Protein AF-A0A0Q7ML35-F1 (afdb_monomer_lite)

Structure (mmCIF, N/CA/C/O backbone):
data_AF-A0A0Q7ML35-F1
#
_entry.id   AF-A0A0Q7ML35-F1
#
loop_
_atom_site.group_PDB
_atom_site.id
_atom_site.type_symbol
_atom_site.label_atom_id
_atom_site.label_alt_id
_atom_site.label_comp_id
_atom_site.label_asym_id
_atom_site.label_entity_id
_atom_site.label_seq_id
_atom_site.pdbx_PDB_ins_code
_atom_site.Cartn_x
_atom_site.Cartn_y
_atom_site.Cartn_z
_atom_site.occupancy
_atom_site.B_iso_or_equiv
_atom_site.auth_seq_id
_atom_site.auth_comp_id
_atom_site.auth_asym_id
_atom_site.auth_atom_id
_atom_site.pdbx_PDB_model_num
ATOM 1 N N . MET A 1 1 ? -6.132 2.570 0.198 1.00 74.06 1 MET A N 1
ATOM 2 C CA . MET A 1 1 ? -6.888 2.449 1.468 1.00 74.06 1 MET A CA 1
ATOM 3 C C . MET A 1 1 ? -6.362 1.334 2.377 1.00 74.06 1 MET A C 1
ATOM 5 O O . MET A 1 1 ? -6.245 1.577 3.566 1.00 74.06 1 MET A O 1
ATOM 9 N N . VAL A 1 2 ? -5.940 0.174 1.850 1.00 81.69 2 VAL A N 1
ATOM 10 C CA . VAL A 1 2 ? -5.314 -0.918 2.637 1.00 81.69 2 VAL A CA 1
ATOM 11 C C . VAL A 1 2 ? -4.157 -0.446 3.533 1.00 81.69 2 VAL A C 1
ATOM 13 O O . VAL A 1 2 ? -4.170 -0.685 4.733 1.00 81.69 2 VAL A O 1
ATOM 16 N N . ALA A 1 3 ? -3.189 0.295 2.982 1.00 85.00 3 ALA A N 1
ATOM 17 C CA . ALA A 1 3 ? -2.059 0.815 3.761 1.00 85.00 3 ALA A CA 1
ATOM 18 C C . ALA A 1 3 ? -2.487 1.745 4.914 1.00 85.00 3 ALA A C 1
ATOM 20 O O . ALA A 1 3 ? -1.827 1.789 5.948 1.00 85.00 3 ALA A O 1
ATOM 21 N N . ALA A 1 4 ? -3.599 2.472 4.750 1.00 88.62 4 ALA A N 1
ATOM 22 C CA . ALA A 1 4 ? -4.115 3.379 5.773 1.00 88.62 4 ALA A CA 1
ATOM 23 C C . ALA A 1 4 ? -4.662 2.617 6.985 1.00 88.62 4 ALA A C 1
ATOM 25 O O . ALA A 1 4 ? -4.484 3.085 8.104 1.00 88.62 4 ALA A O 1
ATOM 26 N N . PHE A 1 5 ? -5.249 1.432 6.774 1.00 90.25 5 PHE A N 1
ATOM 27 C CA . PHE A 1 5 ? -5.678 0.555 7.864 1.00 90.25 5 PHE A CA 1
ATOM 28 C C . PHE A 1 5 ? -4.491 0.173 8.753 1.00 90.25 5 PHE A C 1
ATOM 30 O O . PHE A 1 5 ? -4.503 0.455 9.946 1.00 90.25 5 PHE A O 1
ATOM 37 N N . PHE A 1 6 ? -3.429 -0.382 8.160 1.00 89.75 6 PHE A N 1
ATOM 38 C CA . PHE A 1 6 ? -2.250 -0.819 8.914 1.00 89.75 6 PHE A CA 1
ATOM 39 C C . PHE A 1 6 ? -1.528 0.338 9.611 1.00 89.75 6 PHE A C 1
ATOM 41 O O . PHE A 1 6 ? -1.062 0.184 10.736 1.00 89.75 6 PHE A O 1
ATOM 48 N N . ALA A 1 7 ? -1.465 1.511 8.975 1.00 91.69 7 ALA A N 1
ATOM 49 C CA . ALA A 1 7 ? -0.883 2.696 9.598 1.00 91.69 7 ALA A CA 1
ATOM 50 C C . ALA A 1 7 ? -1.706 3.202 10.797 1.00 91.69 7 ALA A C 1
ATOM 52 O O . ALA A 1 7 ? -1.134 3.734 11.745 1.00 91.69 7 ALA A O 1
ATOM 53 N N . ALA A 1 8 ? -3.033 3.056 10.749 1.00 93.12 8 ALA A N 1
ATOM 54 C CA . ALA A 1 8 ? -3.947 3.526 11.788 1.00 93.12 8 ALA A CA 1
ATOM 55 C C . ALA A 1 8 ? -4.137 2.532 12.942 1.00 93.12 8 ALA A C 1
ATOM 57 O O . ALA A 1 8 ? -4.525 2.940 14.031 1.00 93.12 8 ALA A O 1
ATOM 58 N N . GLU A 1 9 ? -3.904 1.244 12.713 1.00 91.25 9 GLU A N 1
ATOM 59 C CA . GLU A 1 9 ? -4.159 0.191 13.695 1.00 91.25 9 GLU A CA 1
ATOM 60 C C . GLU A 1 9 ? -3.194 0.222 14.883 1.00 91.25 9 GLU A C 1
ATOM 62 O O . GLU A 1 9 ? -3.610 0.068 16.029 1.00 91.25 9 GLU A O 1
ATOM 67 N N . GLU A 1 10 ? -1.919 0.489 14.609 1.00 89.94 10 GLU A N 1
ATOM 68 C CA . GLU A 1 10 ? -0.876 0.652 15.620 1.00 89.94 10 GLU A CA 1
ATOM 69 C C . GLU A 1 10 ? -0.081 1.937 15.333 1.00 89.94 10 GLU A C 1
ATOM 71 O O . GLU A 1 10 ? 1.068 1.878 14.877 1.00 89.94 10 GLU A O 1
ATOM 76 N N . PRO A 1 11 ? -0.686 3.123 15.546 1.00 89.62 11 PRO A N 1
ATOM 77 C CA . PRO A 1 11 ? -0.061 4.385 15.191 1.00 89.62 11 PRO A CA 1
ATOM 78 C C . PRO A 1 11 ? 1.181 4.613 16.058 1.00 89.62 11 PRO A C 1
ATOM 80 O O . PRO A 1 11 ? 1.133 4.535 17.287 1.00 89.62 11 PRO A O 1
ATOM 83 N N . ARG A 1 12 ? 2.312 4.917 15.416 1.00 88.06 12 ARG A N 1
ATOM 84 C CA . ARG A 1 12 ? 3.581 5.215 16.092 1.00 88.06 12 ARG A CA 1
ATOM 85 C C . ARG A 1 12 ? 3.891 6.701 15.955 1.00 88.06 12 ARG A C 1
ATOM 87 O O . ARG A 1 12 ? 4.014 7.206 14.844 1.00 88.06 12 ARG A O 1
ATOM 94 N N . GLY A 1 13 ? 4.048 7.390 17.083 1.00 92.06 13 GLY A N 1
ATOM 95 C CA . GLY A 1 13 ? 4.314 8.831 17.115 1.00 92.06 13 GLY A CA 1
ATOM 96 C C . GLY A 1 13 ? 3.064 9.692 16.899 1.00 92.06 13 GLY A C 1
ATOM 97 O O . GLY A 1 13 ? 1.933 9.230 17.037 1.00 92.06 13 GLY A O 1
ATOM 98 N N . GLU A 1 14 ? 3.271 10.969 16.577 1.00 94.75 14 GLU A N 1
ATOM 99 C CA . GLU A 1 14 ? 2.204 11.985 16.538 1.00 94.75 14 GLU A CA 1
ATOM 100 C C . GLU A 1 14 ? 1.334 11.943 15.274 1.00 94.75 14 GLU A C 1
ATOM 102 O O . GLU A 1 14 ? 0.213 12.459 15.271 1.00 94.75 14 GLU A O 1
ATOM 107 N N . LYS A 1 15 ? 1.844 11.361 14.184 1.00 95.50 15 LYS A N 1
ATOM 108 C CA . LYS A 1 15 ? 1.171 11.319 12.882 1.00 95.50 15 LYS A CA 1
ATOM 109 C C . LYS A 1 15 ? 1.331 9.951 12.237 1.00 95.50 15 LYS A C 1
ATOM 111 O O . LYS A 1 15 ? 2.423 9.389 12.236 1.00 95.50 15 LYS A O 1
ATOM 116 N N . ILE A 1 16 ? 0.270 9.488 11.589 1.00 95.12 16 ILE A N 1
ATOM 117 C CA . ILE A 1 16 ? 0.310 8.364 10.659 1.00 95.12 16 ILE A CA 1
ATOM 118 C C . ILE A 1 16 ? 0.510 8.885 9.237 1.00 95.12 16 ILE A C 1
ATOM 120 O O . ILE A 1 16 ? 0.031 9.961 8.870 1.00 95.12 16 ILE A O 1
ATOM 124 N N . CYS A 1 17 ? 1.239 8.125 8.427 1.00 93.94 17 CYS A N 1
ATOM 125 C CA . CYS A 1 17 ? 1.563 8.502 7.061 1.00 93.94 17 CYS A CA 1
ATOM 126 C C . CYS A 1 17 ? 1.494 7.289 6.142 1.00 93.94 17 CYS A C 1
ATOM 128 O O . CYS A 1 17 ? 2.020 6.227 6.470 1.00 93.94 17 CYS A O 1
ATOM 130 N N . VAL A 1 18 ? 0.919 7.482 4.958 1.00 92.69 18 VAL A N 1
ATOM 131 C CA . VAL A 1 18 ? 0.913 6.487 3.887 1.00 92.69 18 VAL A CA 1
ATOM 132 C C . VAL A 1 18 ? 1.246 7.131 2.552 1.00 92.69 18 VAL A C 1
ATOM 134 O O . VAL A 1 18 ? 0.916 8.289 2.303 1.00 92.69 18 VAL A O 1
ATOM 137 N N . TRP A 1 19 ? 1.879 6.359 1.680 1.00 90.88 19 TRP A N 1
ATOM 138 C CA . TRP A 1 19 ? 2.003 6.706 0.272 1.00 90.88 19 TRP A CA 1
ATOM 139 C C . TRP A 1 19 ? 0.866 6.047 -0.502 1.00 90.88 19 TRP A C 1
ATOM 141 O O . TRP A 1 19 ? 0.571 4.868 -0.305 1.00 90.88 19 TRP A O 1
ATOM 151 N N . ALA A 1 20 ? 0.204 6.823 -1.351 1.00 88.81 20 ALA A N 1
ATOM 152 C CA . ALA A 1 20 ? -0.915 6.383 -2.166 1.00 88.81 20 ALA A CA 1
ATOM 153 C C . ALA A 1 20 ? -0.602 6.591 -3.647 1.00 88.81 20 ALA A C 1
ATOM 155 O O . ALA A 1 20 ? -0.060 7.627 -4.027 1.00 88.81 20 ALA A O 1
ATOM 156 N N . ILE A 1 21 ? -0.988 5.621 -4.472 1.00 83.56 21 ILE A N 1
ATOM 157 C CA . ILE A 1 21 ? -0.991 5.759 -5.927 1.00 83.56 21 ILE A CA 1
ATOM 158 C C . ILE A 1 21 ? -2.406 6.146 -6.346 1.00 83.56 21 ILE A C 1
ATOM 160 O O . ILE A 1 21 ? -3.383 5.545 -5.890 1.00 83.56 21 ILE A O 1
ATOM 164 N N . LYS A 1 22 ? -2.520 7.173 -7.188 1.00 80.62 22 LYS A N 1
ATOM 165 C CA . LYS A 1 22 ? -3.805 7.628 -7.721 1.00 80.62 22 LYS A CA 1
ATOM 166 C C . LYS A 1 22 ? -4.269 6.667 -8.812 1.00 80.62 22 LYS A C 1
ATOM 168 O O . LYS A 1 22 ? -3.520 6.366 -9.734 1.00 80.62 22 LYS A O 1
ATOM 173 N N . GLU A 1 23 ? -5.521 6.225 -8.745 1.00 77.75 23 GLU A N 1
ATOM 174 C CA . GLU A 1 23 ? -6.052 5.234 -9.690 1.00 77.75 23 GLU A CA 1
ATOM 175 C C . GLU A 1 23 ? -6.055 5.720 -11.147 1.00 77.75 23 GLU A C 1
ATOM 177 O O . GLU A 1 23 ? -5.855 4.928 -12.059 1.00 77.75 23 GLU A O 1
ATOM 182 N N . SER A 1 24 ? -6.151 7.034 -11.381 1.00 75.38 24 SER A N 1
ATOM 183 C CA . SER A 1 24 ? -6.046 7.615 -12.730 1.00 75.38 24 SER A CA 1
ATOM 184 C C . SER A 1 24 ? -4.693 7.389 -13.416 1.00 75.38 24 SER A C 1
ATOM 186 O O . SER A 1 24 ? -4.572 7.670 -14.607 1.00 75.38 24 SER A O 1
ATOM 188 N N . ILE A 1 25 ? -3.683 6.941 -12.664 1.00 74.62 25 ILE A N 1
ATOM 189 C CA . ILE A 1 25 ? -2.323 6.644 -13.129 1.00 74.62 25 ILE A CA 1
ATOM 190 C C . ILE A 1 25 ? -2.148 5.131 -13.391 1.00 74.62 25 ILE A C 1
ATOM 192 O O . ILE A 1 25 ? -1.214 4.726 -14.073 1.00 74.62 25 ILE A O 1
ATOM 196 N N . LEU A 1 26 ? -3.062 4.284 -12.895 1.00 74.56 26 LEU A N 1
ATOM 197 C CA . LEU A 1 26 ? -2.994 2.811 -12.947 1.00 74.56 26 LEU A CA 1
ATOM 198 C C . LEU A 1 26 ? -3.481 2.205 -14.273 1.00 74.56 26 LEU A C 1
ATOM 200 O O . LEU A 1 26 ? -3.752 1.007 -14.361 1.00 74.56 26 LEU A O 1
ATOM 204 N N . PHE A 1 27 ? -3.633 3.036 -15.298 1.00 66.44 27 PHE A N 1
ATOM 205 C CA . PHE A 1 27 ? -3.962 2.597 -16.642 1.00 66.44 27 PHE A CA 1
ATOM 206 C C . PHE A 1 27 ? -2.846 3.038 -17.572 1.00 66.44 27 PHE A C 1
ATOM 208 O O . PHE A 1 27 ? -2.294 4.122 -17.363 1.00 66.44 27 PHE A O 1
ATOM 215 N N . PRO A 1 28 ? -2.531 2.255 -18.616 1.00 54.62 28 PRO A N 1
ATOM 216 C CA . PRO A 1 28 ? -1.629 2.723 -19.645 1.00 54.62 28 PRO A CA 1
ATOM 217 C C . PRO A 1 28 ? -2.281 3.953 -20.279 1.00 54.62 28 PRO A C 1
ATOM 219 O O . PRO A 1 28 ? -3.176 3.847 -21.120 1.00 54.62 28 PRO A O 1
ATOM 222 N N . ARG A 1 29 ? -1.855 5.154 -19.867 1.00 51.59 29 ARG A N 1
ATOM 223 C CA . ARG A 1 29 ? -1.956 6.300 -20.757 1.00 51.59 29 ARG A CA 1
ATOM 224 C C . ARG A 1 29 ? -1.115 5.883 -21.939 1.00 51.59 29 ARG A C 1
ATOM 226 O O . ARG A 1 29 ? 0.068 5.618 -21.764 1.00 51.59 29 ARG A O 1
ATOM 233 N N . ALA A 1 30 ? -1.744 5.742 -23.102 1.00 45.31 30 ALA A N 1
ATOM 234 C CA . ALA A 1 30 ? -1.016 5.647 -24.350 1.00 45.31 30 ALA A CA 1
ATOM 235 C C . ALA A 1 30 ? 0.044 6.752 -24.308 1.00 45.31 30 ALA A C 1
ATOM 237 O O . ALA A 1 30 ? -0.300 7.939 -24.324 1.00 45.31 30 ALA A O 1
ATOM 238 N N . SER A 1 31 ? 1.307 6.369 -24.116 1.00 47.28 31 SER A N 1
ATOM 239 C CA . SER A 1 31 ? 2.413 7.298 -24.214 1.00 47.28 31 SER A CA 1
ATOM 240 C C . SER A 1 31 ? 2.258 7.985 -25.565 1.00 47.28 31 SER A C 1
ATOM 242 O O . SER A 1 31 ? 1.945 7.339 -26.569 1.00 47.28 31 SER A O 1
ATOM 244 N N . LYS A 1 32 ? 2.435 9.310 -25.607 1.00 47.75 32 LYS A N 1
ATOM 245 C CA . LYS A 1 32 ? 2.418 10.054 -26.879 1.00 47.75 32 LYS A CA 1
ATOM 246 C C . LYS A 1 32 ? 3.453 9.510 -27.874 1.00 47.75 32 LYS A C 1
ATOM 248 O O . LYS A 1 32 ? 3.338 9.758 -29.069 1.00 47.75 32 LYS A O 1
ATOM 253 N N . GLU A 1 33 ? 4.420 8.739 -27.387 1.00 47.28 33 GLU A N 1
ATOM 254 C CA . GLU A 1 33 ? 5.361 7.971 -28.184 1.00 47.28 33 GLU A CA 1
ATOM 255 C C . GLU A 1 33 ? 4.904 6.513 -28.296 1.00 47.28 33 GLU A C 1
ATOM 257 O O . GLU A 1 33 ? 4.915 5.750 -27.328 1.00 47.28 33 GLU A O 1
ATOM 262 N N . ILE A 1 34 ? 4.494 6.127 -29.504 1.00 43.28 34 ILE A N 1
ATOM 263 C CA . ILE A 1 34 ? 4.289 4.733 -29.896 1.00 43.28 34 ILE A CA 1
ATOM 264 C C . ILE A 1 34 ? 5.685 4.105 -30.002 1.00 43.28 34 ILE A C 1
ATOM 266 O O . ILE A 1 34 ? 6.355 4.229 -31.025 1.00 43.28 34 ILE A O 1
ATOM 270 N N . GLY A 1 35 ? 6.151 3.481 -28.922 1.00 53.75 35 GLY A N 1
ATOM 271 C CA . GLY A 1 35 ? 7.464 2.846 -28.852 1.00 53.75 35 GLY A CA 1
ATOM 272 C C . GLY A 1 35 ? 7.505 1.704 -27.840 1.00 53.75 35 GLY A C 1
ATOM 273 O O . GLY A 1 35 ? 6.649 1.600 -26.963 1.00 53.75 35 GLY A O 1
ATOM 274 N N . PHE A 1 36 ? 8.521 0.846 -27.969 1.00 52.41 36 PHE A N 1
ATOM 275 C CA . PHE A 1 36 ? 8.766 -0.355 -27.151 1.00 52.41 36 PHE A CA 1
ATOM 276 C C . PHE A 1 36 ? 8.942 -0.092 -25.638 1.00 52.41 36 PHE A C 1
ATOM 278 O O . PHE A 1 36 ? 9.002 -1.044 -24.864 1.00 52.41 36 PHE A O 1
ATOM 285 N N . ASP A 1 37 ? 8.976 1.176 -25.222 1.00 60.00 37 ASP A N 1
ATOM 286 C CA . ASP A 1 37 ? 9.207 1.634 -23.847 1.00 60.00 37 ASP A CA 1
ATOM 287 C C . ASP A 1 37 ? 7.913 2.029 -23.099 1.00 60.00 37 ASP A C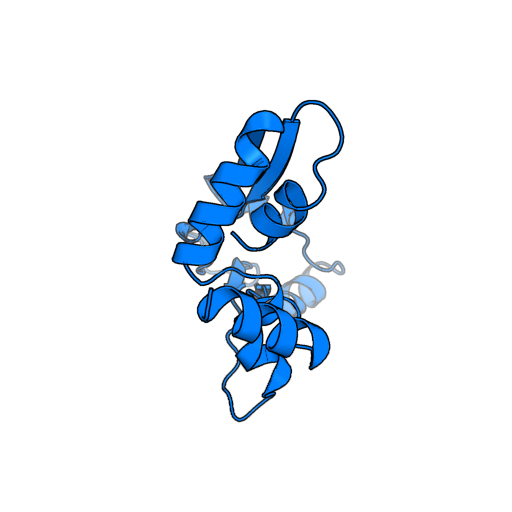 1
ATOM 289 O O . ASP A 1 37 ? 7.978 2.633 -22.031 1.00 60.00 37 ASP A O 1
ATOM 293 N N . ASN A 1 38 ? 6.724 1.702 -23.626 1.00 70.44 38 ASN A N 1
ATOM 294 C CA . ASN A 1 38 ? 5.454 2.010 -22.958 1.00 70.44 38 ASN A CA 1
ATOM 295 C C . ASN A 1 38 ? 5.240 1.109 -21.723 1.00 70.44 38 ASN A C 1
ATOM 297 O O . ASN A 1 38 ? 4.620 0.046 -21.808 1.00 70.44 38 ASN A O 1
ATOM 301 N N . ILE A 1 39 ? 5.792 1.524 -20.583 1.00 75.38 39 ILE A N 1
ATOM 302 C CA . ILE A 1 39 ? 5.604 0.896 -19.273 1.00 75.38 39 ILE A CA 1
ATOM 303 C C . ILE A 1 39 ? 4.536 1.647 -18.473 1.00 75.38 39 ILE A C 1
ATOM 305 O O . ILE A 1 39 ? 4.440 2.871 -18.512 1.00 75.38 39 ILE A O 1
ATOM 309 N N . GLY A 1 40 ? 3.739 0.913 -17.704 1.00 77.50 40 GLY A N 1
ATOM 310 C CA . GLY A 1 40 ? 2.696 1.489 -16.856 1.00 77.50 40 GLY A CA 1
ATOM 311 C C . GLY A 1 40 ? 2.383 0.578 -15.683 1.00 77.50 40 GLY A C 1
ATOM 312 O O . GLY A 1 40 ? 2.705 -0.607 -15.717 1.00 77.50 40 GLY A O 1
ATOM 313 N N . ILE A 1 41 ? 1.762 1.113 -14.633 1.00 81.81 41 ILE A N 1
ATOM 314 C CA . ILE A 1 41 ? 1.292 0.280 -13.523 1.00 81.81 41 ILE A CA 1
ATOM 315 C C . ILE A 1 41 ? -0.083 -0.257 -13.882 1.00 81.81 41 ILE A C 1
ATOM 317 O O . ILE A 1 41 ? -0.956 0.507 -14.275 1.00 81.81 41 ILE A O 1
ATOM 321 N N . HIS A 1 42 ? -0.284 -1.550 -13.687 1.00 80.38 42 HIS A N 1
ATOM 322 C CA . HIS A 1 42 ? -1.566 -2.212 -13.838 1.00 80.38 42 HIS A CA 1
ATOM 323 C C . HIS A 1 42 ? -1.986 -2.874 -12.534 1.00 80.38 42 HIS A C 1
ATOM 325 O O . HIS A 1 42 ? -1.167 -3.449 -11.818 1.00 80.38 42 HIS A O 1
ATOM 331 N N . LEU A 1 43 ? -3.285 -2.822 -12.247 1.00 80.94 43 LEU A N 1
ATOM 332 C CA . LEU A 1 43 ? -3.876 -3.516 -11.114 1.00 80.94 43 LEU A CA 1
ATOM 333 C C . LEU A 1 43 ? -4.189 -4.966 -11.463 1.00 80.94 43 LEU A C 1
ATOM 335 O O . LEU A 1 43 ? -4.999 -5.249 -12.343 1.00 80.94 43 LEU A O 1
ATOM 339 N N . ILE A 1 44 ? -3.607 -5.894 -10.716 1.00 79.56 44 ILE A N 1
ATOM 340 C CA . ILE A 1 44 ? -3.949 -7.306 -10.815 1.00 79.56 44 ILE A CA 1
ATOM 341 C C . ILE A 1 44 ? -5.209 -7.546 -9.987 1.00 79.56 44 ILE A C 1
ATOM 343 O O . ILE A 1 44 ? -5.235 -7.336 -8.772 1.00 79.56 44 ILE A O 1
ATOM 347 N N . LYS A 1 45 ? -6.258 -8.010 -10.666 1.00 76.25 45 LYS A N 1
ATOM 348 C CA . LYS A 1 45 ? -7.483 -8.504 -10.040 1.00 76.25 45 LYS A CA 1
ATOM 349 C C . LYS A 1 45 ? -7.482 -10.023 -10.119 1.00 76.25 45 LYS A C 1
ATOM 351 O O . LYS A 1 45 ? -7.246 -10.580 -11.185 1.00 76.25 45 LYS A O 1
ATOM 356 N N . PHE A 1 46 ? -7.758 -10.667 -8.995 1.00 76.38 46 PHE A N 1
ATOM 357 C CA . PHE A 1 46 ? -7.901 -12.117 -8.916 1.00 76.38 46 PHE A CA 1
ATOM 358 C C . PHE A 1 46 ? -9.367 -12.500 -9.088 1.00 76.38 46 PHE A C 1
ATOM 360 O O . PHE A 1 46 ? -10.247 -11.809 -8.564 1.00 76.38 46 PHE A O 1
ATOM 367 N N . HIS A 1 47 ? -9.634 -13.604 -9.783 1.00 77.19 47 HIS A N 1
ATOM 368 C CA . HIS A 1 47 ? -10.941 -14.243 -9.725 1.00 77.19 47 HIS A CA 1
ATOM 369 C C . HIS A 1 47 ? -11.000 -15.235 -8.564 1.00 77.19 47 HIS A C 1
ATOM 371 O O . HIS A 1 47 ? -9.996 -15.827 -8.171 1.00 77.19 47 HIS A O 1
ATOM 377 N N . GLU A 1 48 ? -12.211 -15.450 -8.044 1.00 73.69 48 GLU A N 1
ATOM 378 C CA . GLU A 1 48 ? -12.474 -16.415 -6.971 1.00 73.69 48 GLU A CA 1
ATOM 379 C C . GLU A 1 48 ? -11.870 -17.785 -7.280 1.00 73.69 48 GLU A C 1
ATOM 381 O O . GLU A 1 48 ? -11.238 -18.378 -6.419 1.00 73.69 48 GLU A O 1
ATOM 386 N N . ARG A 1 49 ? -11.983 -18.235 -8.533 1.00 78.56 49 ARG A N 1
ATOM 387 C CA . ARG A 1 49 ? -11.532 -19.558 -8.982 1.00 78.56 49 ARG A CA 1
ATOM 388 C C . ARG A 1 49 ? -10.013 -19.739 -8.987 1.00 78.56 49 ARG A C 1
ATOM 390 O O . ARG A 1 49 ? -9.564 -20.879 -8.962 1.00 78.56 49 ARG A O 1
ATOM 397 N N . ASP A 1 50 ? -9.241 -18.654 -9.035 1.00 78.75 50 ASP A N 1
ATOM 398 C CA . ASP A 1 50 ? -7.780 -18.734 -9.136 1.00 78.75 50 ASP A CA 1
ATOM 399 C C . ASP A 1 50 ? -7.165 -19.001 -7.763 1.00 78.75 50 ASP A C 1
ATOM 401 O O . ASP A 1 50 ? -6.328 -19.884 -7.583 1.00 78.75 50 ASP A O 1
ATOM 405 N N . ASN A 1 51 ? -7.586 -18.211 -6.773 1.00 81.19 51 ASN A N 1
ATOM 406 C CA . ASN A 1 51 ? -7.101 -18.307 -5.409 1.00 81.19 51 ASN A CA 1
ATOM 407 C C . ASN A 1 51 ? -8.119 -17.688 -4.445 1.00 81.19 51 ASN A C 1
ATOM 409 O O . ASN A 1 51 ? -8.205 -16.467 -4.306 1.00 81.19 51 ASN A O 1
ATOM 413 N N . HIS A 1 52 ? -8.847 -18.549 -3.732 1.00 80.06 52 HIS A N 1
ATOM 414 C CA . HIS A 1 52 ? -9.910 -18.144 -2.809 1.00 80.06 52 HIS A CA 1
ATOM 415 C C . HIS A 1 52 ? -9.389 -17.219 -1.698 1.00 80.06 52 HIS A C 1
ATOM 417 O O . HIS A 1 52 ? -10.096 -16.315 -1.262 1.00 80.06 52 HIS A O 1
ATOM 423 N N . TYR A 1 53 ? -8.142 -17.413 -1.257 1.00 77.88 53 TYR A N 1
ATOM 424 C CA . TYR A 1 53 ? -7.528 -16.611 -0.202 1.00 77.88 53 TYR A CA 1
ATOM 425 C C . TYR A 1 53 ? -7.201 -15.193 -0.686 1.00 77.88 53 TYR A C 1
ATOM 427 O O . TYR A 1 53 ? -7.562 -14.218 -0.027 1.00 77.88 53 TYR A O 1
ATOM 435 N N . LEU A 1 54 ? -6.576 -15.058 -1.861 1.00 77.19 54 LEU A N 1
ATOM 436 C CA . LEU A 1 54 ? -6.274 -13.749 -2.458 1.00 77.19 54 LEU A CA 1
ATOM 437 C C . LEU A 1 54 ? -7.544 -13.006 -2.880 1.00 77.19 54 LEU A C 1
ATOM 439 O O . LEU A 1 54 ? -7.634 -11.788 -2.719 1.00 77.19 54 LEU A O 1
ATOM 443 N N . PHE A 1 55 ? -8.542 -13.742 -3.368 1.00 80.00 55 PHE A N 1
ATOM 444 C CA . PHE A 1 55 ? -9.849 -13.186 -3.684 1.00 80.00 55 PHE A CA 1
ATOM 445 C C . PHE A 1 55 ? -10.558 -12.656 -2.429 1.00 80.00 55 PHE A C 1
ATOM 447 O O . PHE A 1 55 ? -11.010 -11.510 -2.421 1.00 80.00 55 PHE A O 1
ATOM 454 N N . ALA A 1 56 ? -10.588 -13.439 -1.343 1.00 77.62 56 ALA A N 1
ATOM 455 C CA . ALA A 1 56 ? -11.192 -13.035 -0.072 1.00 77.62 56 ALA A CA 1
ATOM 456 C C . ALA A 1 56 ? -10.523 -11.795 0.538 1.00 77.62 56 ALA A C 1
ATOM 458 O O . ALA A 1 56 ? -11.206 -10.964 1.135 1.00 77.62 56 ALA A O 1
ATOM 459 N N . GLN A 1 57 ? -9.210 -11.629 0.333 1.00 78.06 57 GLN A N 1
ATOM 460 C CA . GLN A 1 57 ? -8.494 -10.436 0.784 1.00 78.06 57 GLN A CA 1
ATOM 461 C C . GLN A 1 57 ? -8.980 -9.143 0.134 1.00 78.06 57 GLN A C 1
ATOM 463 O O . GLN A 1 57 ? -8.730 -8.057 0.667 1.00 78.06 57 GLN A O 1
ATOM 468 N N . LYS A 1 58 ? -9.607 -9.248 -1.049 1.00 73.00 58 LYS A N 1
ATOM 469 C CA . LYS A 1 58 ? -9.802 -8.122 -1.974 1.00 73.00 58 LYS A CA 1
ATOM 470 C C . LYS A 1 58 ? -8.516 -7.291 -2.088 1.00 73.00 58 LYS A C 1
ATOM 472 O O . LYS A 1 58 ? -8.553 -6.059 -2.106 1.00 73.00 58 LYS A O 1
ATOM 477 N N . GLY A 1 59 ? -7.373 -7.982 -2.073 1.00 67.00 59 GLY A N 1
ATOM 478 C CA . GLY A 1 59 ? -6.059 -7.362 -2.068 1.00 67.00 59 GLY A CA 1
ATOM 479 C C . GLY A 1 59 ? -5.857 -6.578 -3.357 1.00 67.00 59 GLY A C 1
ATOM 480 O O . GLY A 1 59 ? -6.207 -7.049 -4.439 1.00 67.00 59 GLY A O 1
ATOM 481 N N . LEU A 1 60 ? -5.312 -5.370 -3.239 1.00 71.88 60 LEU A N 1
ATOM 482 C CA . LEU A 1 60 ? -4.949 -4.562 -4.393 1.00 71.88 60 LEU A CA 1
ATOM 483 C C . LEU A 1 60 ? -3.501 -4.889 -4.760 1.00 71.88 60 LEU A C 1
ATOM 485 O O . LEU A 1 60 ? -2.574 -4.407 -4.112 1.00 71.88 60 LEU A O 1
ATOM 489 N N . PHE A 1 61 ? -3.321 -5.736 -5.767 1.00 79.31 61 PHE A N 1
ATOM 490 C CA . PHE A 1 61 ? -2.008 -6.090 -6.293 1.00 79.31 61 PHE A CA 1
ATOM 491 C C . PHE A 1 61 ? -1.706 -5.241 -7.524 1.00 79.31 61 PHE A C 1
ATOM 493 O O . PHE A 1 61 ? -2.613 -4.896 -8.282 1.00 79.31 61 PHE A O 1
ATOM 500 N N . SER A 1 62 ? -0.440 -4.893 -7.725 1.00 81.50 62 SER A N 1
ATOM 501 C CA . SER A 1 62 ? -0.002 -4.073 -8.852 1.00 81.50 62 SER A CA 1
ATOM 502 C C . SER A 1 62 ? 1.238 -4.661 -9.506 1.00 81.50 62 SER A C 1
ATOM 504 O O . SER A 1 62 ? 2.096 -5.196 -8.807 1.00 81.50 62 SER A O 1
ATOM 506 N N . ASP A 1 63 ? 1.345 -4.497 -10.817 1.00 85.19 63 ASP A N 1
ATOM 507 C CA . ASP A 1 63 ? 2.498 -4.900 -11.621 1.00 85.19 63 ASP A CA 1
ATOM 508 C C . ASP 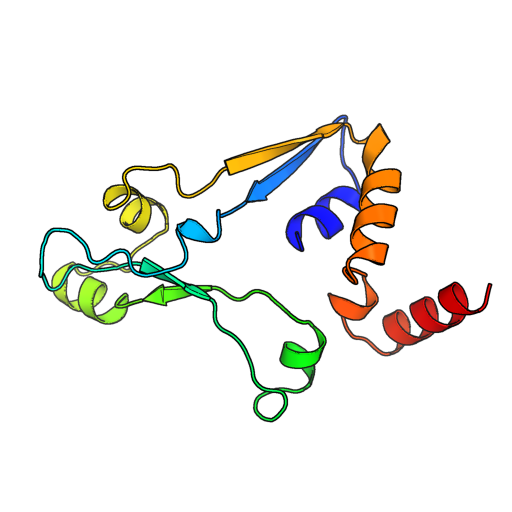A 1 63 ? 2.878 -3.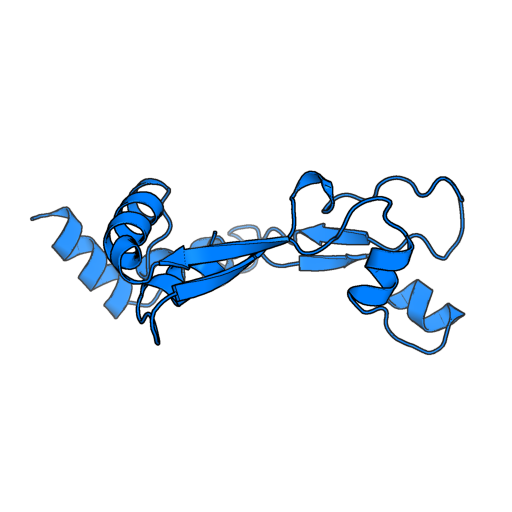794 -12.614 1.00 85.19 63 ASP A C 1
ATOM 510 O O . ASP A 1 63 ? 2.029 -2.985 -12.997 1.00 85.19 63 ASP A O 1
ATOM 514 N N . ILE A 1 64 ? 4.150 -3.746 -13.018 1.00 85.88 64 ILE A N 1
ATOM 515 C CA . ILE A 1 64 ? 4.621 -2.861 -14.086 1.00 85.88 64 ILE A CA 1
ATOM 516 C C . ILE A 1 64 ? 4.497 -3.619 -15.412 1.00 85.88 64 ILE A C 1
ATOM 518 O O . ILE A 1 64 ? 5.256 -4.548 -15.698 1.00 85.88 64 ILE A O 1
ATOM 522 N N . GLN A 1 65 ? 3.545 -3.200 -16.243 1.00 82.81 65 GLN A N 1
ATOM 523 C CA . GLN A 1 65 ? 3.338 -3.754 -17.577 1.00 82.81 65 GLN A CA 1
ATOM 524 C C . GLN A 1 65 ? 4.549 -3.519 -18.475 1.00 82.81 65 GLN A C 1
ATOM 526 O O . GLN A 1 65 ? 5.249 -2.514 -18.355 1.00 82.81 65 GLN A O 1
ATOM 531 N N . ASN A 1 66 ? 4.767 -4.455 -19.402 1.00 83.12 66 ASN A N 1
ATOM 532 C CA . ASN A 1 66 ? 5.887 -4.456 -20.346 1.00 83.12 66 ASN A CA 1
ATOM 533 C C . ASN A 1 66 ? 7.276 -4.424 -19.681 1.00 83.12 66 ASN A C 1
ATOM 535 O O . ASN A 1 66 ? 8.276 -4.111 -20.327 1.00 83.12 66 ASN A O 1
ATOM 539 N N . SER A 1 67 ? 7.363 -4.798 -18.400 1.00 86.69 67 SER A N 1
ATOM 540 C CA . SER A 1 67 ? 8.619 -4.839 -17.645 1.00 86.69 67 SER A CA 1
ATOM 541 C C . SER A 1 67 ? 9.662 -5.764 -18.268 1.00 86.69 67 SER A C 1
ATOM 543 O O . SER A 1 67 ? 10.850 -5.449 -18.251 1.00 86.69 67 SER A O 1
ATOM 545 N N . THR A 1 68 ? 9.224 -6.869 -18.880 1.00 88.06 68 THR A N 1
ATOM 546 C CA . THR A 1 68 ? 10.110 -7.806 -19.586 1.00 88.06 68 THR A CA 1
ATOM 547 C C . THR A 1 68 ? 10.682 -7.182 -20.856 1.00 88.06 68 THR A C 1
ATOM 549 O O . THR A 1 68 ? 11.885 -7.256 -21.082 1.00 88.06 68 THR A O 1
ATOM 552 N N . GLN A 1 69 ? 9.853 -6.534 -21.677 1.00 85.44 69 GLN A N 1
ATOM 553 C CA . GLN A 1 69 ? 10.302 -5.843 -22.889 1.00 85.44 69 GLN A CA 1
ATOM 554 C C . GLN A 1 69 ? 11.271 -4.710 -22.542 1.00 85.44 69 GLN A C 1
ATOM 556 O O . GLN A 1 69 ? 12.333 -4.607 -23.155 1.00 85.44 69 GLN A O 1
ATOM 561 N N . TYR A 1 70 ? 10.953 -3.932 -21.504 1.00 85.19 70 TYR A N 1
ATOM 562 C CA . TYR A 1 70 ? 11.842 -2.900 -20.980 1.00 85.19 70 TYR A CA 1
ATOM 563 C C . TYR A 1 70 ? 13.190 -3.491 -20.536 1.00 85.19 70 TYR A C 1
ATOM 565 O O . TYR A 1 70 ? 14.247 -2.988 -20.918 1.00 85.19 70 TYR A O 1
ATOM 573 N N . PHE A 1 71 ? 13.175 -4.604 -19.793 1.00 89.44 71 PHE A N 1
ATOM 574 C CA . PHE A 1 71 ? 14.393 -5.302 -19.374 1.00 89.44 71 PHE A CA 1
ATOM 575 C C . PHE A 1 71 ? 15.225 -5.784 -20.568 1.00 89.44 71 PHE A C 1
ATOM 577 O O . PHE A 1 71 ? 16.434 -5.569 -20.588 1.00 89.44 71 PHE A O 1
ATOM 584 N N . LEU A 1 72 ? 14.598 -6.384 -21.582 1.00 90.06 72 LEU A N 1
ATOM 585 C CA . LEU A 1 72 ? 15.297 -6.844 -22.785 1.00 90.06 72 LEU A CA 1
ATOM 586 C C . LEU A 1 72 ? 15.938 -5.684 -23.565 1.00 90.06 72 LEU A C 1
ATOM 588 O O . LEU A 1 72 ? 17.017 -5.861 -24.125 1.00 90.06 72 LEU A O 1
ATOM 592 N N . GLY A 1 73 ? 15.307 -4.505 -23.583 1.00 86.25 73 GLY A N 1
ATOM 593 C CA . GLY A 1 73 ? 15.827 -3.318 -24.269 1.00 86.25 73 GLY A CA 1
ATOM 594 C C . GLY A 1 73 ? 16.886 -2.533 -23.485 1.00 86.25 73 GLY A C 1
ATOM 595 O O . GLY A 1 73 ? 17.771 -1.927 -24.087 1.00 86.25 73 GLY A O 1
ATOM 596 N N . ARG A 1 74 ? 16.811 -2.519 -22.147 1.00 86.62 74 ARG A N 1
ATOM 597 C CA . ARG A 1 74 ? 17.624 -1.639 -21.280 1.00 86.62 74 ARG A CA 1
ATOM 598 C C . ARG A 1 74 ? 18.578 -2.383 -20.341 1.00 86.62 74 ARG A C 1
ATOM 600 O O . ARG A 1 74 ? 19.421 -1.748 -19.714 1.00 86.62 74 ARG A O 1
ATOM 607 N N . GLY A 1 75 ? 18.443 -3.702 -20.203 1.00 91.56 75 GLY A N 1
ATOM 608 C CA . GLY A 1 75 ? 19.240 -4.537 -19.295 1.00 91.56 75 GLY A CA 1
ATOM 609 C C . GLY A 1 75 ? 18.940 -4.338 -17.803 1.00 91.56 75 GLY A C 1
ATOM 610 O O . GLY A 1 75 ? 19.667 -4.861 -16.960 1.00 91.56 75 GLY A O 1
ATOM 611 N N . LYS A 1 76 ? 17.888 -3.584 -17.455 1.00 91.62 76 LYS A N 1
ATOM 612 C CA . LYS A 1 76 ? 17.467 -3.304 -16.073 1.00 91.62 76 LYS A CA 1
ATOM 613 C C . LYS A 1 76 ? 15.946 -3.403 -15.970 1.00 91.62 76 LYS A C 1
ATOM 615 O O . LYS A 1 76 ? 15.239 -2.944 -16.860 1.00 91.62 76 LYS A O 1
ATOM 620 N N . TRP A 1 77 ? 15.449 -3.990 -14.882 1.00 91.00 77 TRP A N 1
ATOM 621 C CA . TRP A 1 77 ? 14.018 -3.991 -14.579 1.00 91.00 77 TRP A CA 1
ATOM 622 C C . TRP A 1 77 ? 13.537 -2.566 -14.272 1.00 91.00 77 TRP A C 1
ATOM 624 O O . TRP A 1 77 ? 14.262 -1.825 -13.598 1.00 91.00 77 TRP A O 1
ATOM 634 N N . PRO A 1 78 ? 12.345 -2.167 -14.747 1.00 88.50 78 PRO A N 1
ATOM 635 C CA . PRO A 1 78 ? 11.796 -0.865 -14.411 1.00 88.50 78 PRO A CA 1
ATOM 636 C C . PRO A 1 78 ? 11.410 -0.816 -12.929 1.00 88.50 78 PRO A C 1
ATOM 638 O O . PRO A 1 78 ? 10.921 -1.791 -12.358 1.00 88.50 78 PRO A O 1
ATOM 641 N N . ASP A 1 79 ? 11.615 0.345 -12.323 1.00 88.50 79 ASP A N 1
ATOM 642 C CA . ASP A 1 79 ? 11.168 0.685 -10.973 1.00 88.50 79 ASP A CA 1
ATOM 643 C C . ASP A 1 79 ? 10.099 1.796 -11.031 1.00 88.50 79 ASP A C 1
ATOM 645 O O . ASP A 1 79 ? 9.737 2.287 -12.103 1.00 88.50 79 ASP A O 1
ATOM 649 N N . LEU A 1 80 ? 9.550 2.189 -9.877 1.00 84.75 80 LEU A N 1
ATOM 650 C CA . LEU A 1 80 ? 8.520 3.237 -9.824 1.00 84.75 80 LEU A CA 1
ATOM 651 C C . LEU A 1 80 ? 9.033 4.599 -10.314 1.00 84.75 80 LEU A C 1
ATOM 653 O O . LEU A 1 80 ? 8.249 5.372 -10.859 1.00 84.75 80 LEU A O 1
ATOM 657 N N . GLU A 1 81 ? 10.324 4.890 -10.140 1.00 86.38 81 GLU A N 1
ATOM 658 C CA . GLU A 1 81 ? 10.948 6.119 -10.648 1.00 86.38 81 GLU A CA 1
ATOM 659 C C . GLU A 1 81 ? 11.012 6.100 -12.176 1.00 86.38 81 GLU A C 1
ATOM 661 O O . GLU A 1 81 ? 10.695 7.095 -12.827 1.00 86.38 81 GLU A O 1
ATOM 666 N N . THR A 1 82 ? 11.331 4.936 -12.747 1.00 86.56 82 THR A N 1
ATOM 667 C CA . THR A 1 82 ? 11.306 4.701 -14.191 1.00 86.56 82 THR A CA 1
ATOM 668 C C . THR A 1 82 ? 9.910 4.965 -14.746 1.00 86.56 82 THR A C 1
ATOM 670 O O . THR A 1 82 ? 9.779 5.697 -15.718 1.00 86.56 82 THR A O 1
ATOM 673 N N . VAL A 1 83 ? 8.858 4.433 -14.112 1.00 82.38 83 VAL A N 1
ATOM 674 C CA . VAL A 1 83 ? 7.469 4.697 -14.530 1.00 82.38 83 VAL A CA 1
ATOM 675 C C . VAL A 1 83 ? 7.108 6.176 -14.357 1.00 82.38 83 VAL A C 1
ATOM 677 O O . VAL A 1 83 ? 6.463 6.756 -15.227 1.00 82.38 83 VAL A O 1
ATOM 680 N N . HIS A 1 84 ? 7.539 6.807 -13.261 1.00 83.19 84 HIS A N 1
ATOM 681 C CA . HIS A 1 84 ? 7.269 8.221 -13.000 1.00 83.19 84 HIS A CA 1
ATOM 682 C C . HIS A 1 84 ? 7.827 9.141 -14.089 1.00 83.19 84 HIS A C 1
ATOM 684 O O . HIS A 1 84 ? 7.169 10.120 -14.431 1.00 83.19 84 HIS A O 1
ATOM 690 N N . ALA A 1 85 ? 8.982 8.808 -14.671 1.00 83.06 85 ALA A N 1
ATOM 691 C CA . ALA A 1 85 ? 9.592 9.590 -15.746 1.00 83.06 85 ALA A CA 1
ATOM 692 C C . ALA A 1 85 ? 8.701 9.729 -16.998 1.00 83.06 85 ALA A C 1
ATOM 694 O O . ALA A 1 85 ? 8.887 10.664 -17.772 1.00 83.06 85 ALA A O 1
ATOM 695 N N . PHE A 1 86 ? 7.721 8.837 -17.186 1.00 76.06 86 PHE A N 1
ATOM 696 C CA . PHE A 1 86 ? 6.774 8.864 -18.308 1.00 76.06 86 PHE A CA 1
ATOM 697 C C . PHE A 1 86 ? 5.430 9.531 -17.970 1.00 76.06 86 PHE A C 1
ATOM 699 O O . PHE A 1 86 ? 4.516 9.535 -18.797 1.00 76.06 86 PHE A O 1
ATOM 706 N N . LEU A 1 87 ? 5.277 10.074 -16.760 1.00 76.38 87 LEU A N 1
ATOM 707 C CA . LEU A 1 87 ? 4.028 10.651 -16.271 1.00 76.38 87 LEU A CA 1
ATOM 708 C C . LEU A 1 87 ? 4.168 12.156 -16.030 1.00 76.38 87 LEU A C 1
ATOM 710 O O . LEU A 1 87 ? 5.104 12.610 -15.382 1.00 76.38 87 LEU A O 1
ATOM 714 N N . ASP A 1 88 ? 3.161 12.919 -16.458 1.00 79.00 88 ASP A N 1
ATOM 715 C CA . ASP A 1 88 ? 3.077 14.364 -16.190 1.00 79.00 88 ASP A CA 1
ATOM 716 C C . ASP A 1 88 ? 2.727 14.686 -14.721 1.00 79.00 88 ASP A C 1
ATOM 718 O O . ASP A 1 88 ? 2.841 15.829 -14.280 1.00 79.00 88 ASP A O 1
ATOM 722 N N . GLU A 1 89 ? 2.247 13.697 -13.959 1.00 79.75 89 GLU A N 1
ATOM 723 C CA . GLU A 1 89 ? 1.812 13.850 -12.567 1.00 79.75 89 GLU A CA 1
ATOM 724 C C . GLU A 1 89 ? 2.575 12.895 -11.625 1.00 79.75 89 GLU A C 1
ATOM 726 O O . GLU A 1 89 ? 2.988 11.807 -12.042 1.00 79.75 89 GLU A O 1
ATOM 731 N N . PRO A 1 90 ? 2.785 13.274 -10.346 1.00 83.31 90 PRO A N 1
ATOM 732 C CA . PRO A 1 90 ? 3.475 12.427 -9.381 1.00 83.31 90 PRO A CA 1
ATOM 733 C C . PRO A 1 90 ? 2.723 11.116 -9.150 1.00 83.31 90 PRO A C 1
ATOM 735 O O . PRO A 1 90 ? 1.539 11.097 -8.814 1.00 83.31 90 PRO A O 1
ATOM 738 N N . ILE A 1 91 ? 3.453 10.011 -9.280 1.00 82.62 91 ILE A N 1
ATOM 739 C CA . ILE A 1 91 ? 2.920 8.653 -9.132 1.00 82.62 91 ILE A CA 1
ATOM 740 C C . ILE A 1 91 ? 2.513 8.328 -7.689 1.00 82.62 91 ILE A C 1
ATOM 742 O O . ILE A 1 91 ? 1.541 7.609 -7.459 1.00 82.62 91 ILE A O 1
ATOM 746 N N . LEU A 1 92 ? 3.230 8.892 -6.713 1.00 87.50 92 LEU A N 1
ATOM 747 C CA . LEU A 1 92 ? 3.003 8.689 -5.288 1.00 87.50 92 LEU A CA 1
ATOM 748 C C . LEU A 1 92 ? 2.608 10.004 -4.622 1.00 87.50 92 LEU A C 1
ATOM 750 O O . LEU A 1 92 ? 3.318 11.004 -4.690 1.00 87.50 92 LEU A O 1
ATOM 754 N N . THR A 1 93 ? 1.486 9.977 -3.914 1.00 89.12 93 THR A N 1
ATOM 755 C CA . THR A 1 93 ? 1.021 11.072 -3.065 1.00 89.12 93 THR A CA 1
ATOM 756 C C . THR A 1 93 ? 1.145 10.666 -1.606 1.00 89.12 93 THR A C 1
ATOM 758 O O . THR A 1 93 ? 0.668 9.604 -1.201 1.00 89.12 93 THR A O 1
ATOM 761 N N . LYS A 1 94 ? 1.778 11.517 -0.799 1.00 93.00 94 LYS A N 1
ATOM 762 C CA . LYS A 1 94 ? 1.874 11.316 0.646 1.00 93.00 94 LYS A CA 1
ATOM 763 C C . LYS A 1 94 ? 0.596 11.803 1.317 1.00 93.00 94 LYS A C 1
ATOM 765 O O . LYS A 1 94 ? 0.261 12.980 1.225 1.00 93.00 94 LYS A O 1
ATOM 770 N N . LEU A 1 95 ? -0.079 10.921 2.041 1.00 93.19 95 LEU A N 1
ATOM 771 C CA . LEU A 1 95 ? -1.222 11.256 2.884 1.00 93.19 95 LEU A CA 1
ATOM 772 C C . LEU A 1 95 ? -0.790 11.162 4.343 1.00 93.19 95 LEU A C 1
ATOM 774 O O . LEU A 1 95 ? -0.201 10.167 4.760 1.00 93.19 95 LEU A O 1
ATOM 778 N N . THR A 1 96 ? -1.048 12.215 5.113 1.00 95.31 96 THR A N 1
ATOM 779 C CA . THR A 1 96 ? -0.668 12.302 6.528 1.00 95.31 96 THR A CA 1
ATOM 780 C C . THR A 1 96 ? -1.886 12.672 7.357 1.00 95.31 96 THR A C 1
ATOM 782 O O . THR A 1 96 ? -2.662 13.536 6.957 1.00 95.31 96 THR A O 1
ATOM 785 N N . LEU A 1 97 ? -2.027 12.041 8.517 1.00 95.06 97 LEU A N 1
ATOM 786 C CA . LEU A 1 97 ? -3.113 12.288 9.458 1.00 95.06 97 LEU A CA 1
ATOM 787 C C . LEU A 1 97 ? -2.553 12.276 10.892 1.00 95.06 97 LEU A C 1
ATOM 789 O O . LEU A 1 97 ? -1.649 11.486 11.169 1.00 95.06 97 LEU A O 1
ATOM 793 N N . PRO A 1 98 ? -3.040 13.119 11.819 1.00 96.94 98 PRO A N 1
ATOM 794 C CA . PRO A 1 98 ? -2.693 12.995 13.233 1.00 96.94 98 PRO A CA 1
ATOM 795 C C . PRO A 1 98 ? -3.066 11.614 13.787 1.00 96.94 98 PRO A C 1
ATOM 797 O O . PRO A 1 98 ? -4.151 11.105 13.508 1.00 96.94 98 PRO A O 1
ATOM 800 N N . SER A 1 99 ? -2.209 11.025 14.623 1.00 95.56 99 SER A N 1
ATOM 801 C CA . SER A 1 99 ? -2.472 9.718 15.248 1.00 95.56 99 SER A CA 1
ATOM 802 C C . SER A 1 99 ? -3.729 9.723 16.125 1.00 95.56 99 SER A C 1
ATOM 804 O O . SER A 1 99 ? -4.368 8.687 16.284 1.00 95.56 99 SER A O 1
ATOM 806 N N . ALA A 1 100 ? -4.127 10.889 16.645 1.00 95.69 100 ALA A N 1
ATOM 807 C CA . ALA A 1 100 ? -5.371 11.063 17.398 1.00 95.69 100 ALA A CA 1
ATOM 808 C C . ALA A 1 100 ? -6.629 10.689 16.586 1.00 95.69 100 ALA A C 1
ATOM 810 O O . ALA A 1 100 ? -7.610 10.215 17.154 1.00 95.69 100 ALA A O 1
ATOM 811 N N . GLU A 1 101 ? -6.584 10.829 15.258 1.00 95.44 101 GLU A N 1
ATOM 812 C CA . GLU A 1 101 ? -7.700 10.519 14.355 1.00 95.44 101 GLU A CA 1
ATOM 813 C C . GLU A 1 101 ? -7.709 9.054 13.888 1.00 95.44 101 GLU A C 1
ATOM 815 O O . GLU A 1 101 ? -8.630 8.621 13.193 1.00 95.44 101 GLU A O 1
ATOM 820 N N . ALA A 1 102 ? -6.702 8.258 14.264 1.00 94.25 102 ALA A N 1
ATOM 821 C CA . ALA A 1 102 ? -6.538 6.889 13.778 1.00 94.25 102 ALA A CA 1
ATOM 822 C C . ALA A 1 102 ? -7.756 6.002 14.093 1.00 94.25 102 ALA A C 1
ATOM 824 O O . ALA A 1 102 ? -8.212 5.239 13.241 1.00 94.25 102 ALA A O 1
ATOM 825 N N . LYS A 1 103 ? -8.356 6.159 15.281 1.00 92.88 103 LYS A N 1
ATOM 826 C CA . LYS A 1 103 ? -9.558 5.405 15.672 1.00 92.88 103 LYS A CA 1
ATOM 827 C C . LYS A 1 103 ? -10.776 5.767 14.816 1.00 92.88 103 LYS A C 1
ATOM 829 O O . LYS A 1 103 ? -11.513 4.871 14.403 1.00 92.88 103 LYS A O 1
ATOM 834 N N . SER A 1 104 ? -10.973 7.056 14.528 1.00 94.12 104 SER A N 1
ATOM 835 C CA . SER A 1 104 ? -12.029 7.522 13.619 1.00 94.12 104 SER A CA 1
ATOM 836 C C . SER A 1 104 ? -11.817 6.971 12.212 1.00 94.12 104 SER A C 1
ATOM 838 O O . SER A 1 104 ? -12.757 6.459 11.604 1.00 94.12 104 SER A O 1
ATOM 840 N N . LEU A 1 105 ? -10.572 6.993 11.725 1.00 94.12 105 LEU A N 1
ATOM 841 C CA . LEU A 1 105 ? -10.211 6.440 10.423 1.00 94.12 105 LEU A CA 1
ATOM 842 C C . LEU A 1 105 ? -10.508 4.938 10.331 1.00 94.12 105 LEU A C 1
ATOM 844 O O . LEU A 1 105 ? -11.106 4.515 9.348 1.00 94.12 105 LEU A O 1
ATOM 848 N N . ILE A 1 106 ? -10.168 4.139 11.350 1.00 93.31 106 ILE A N 1
ATOM 849 C CA . ILE A 1 106 ? -10.515 2.706 11.385 1.00 93.31 106 ILE A CA 1
ATOM 850 C C . ILE A 1 106 ? -12.029 2.512 11.271 1.00 93.31 106 ILE A C 1
ATOM 852 O O . ILE A 1 106 ? -12.474 1.658 10.513 1.00 93.31 106 ILE A O 1
ATOM 856 N N . GLY A 1 107 ? -12.827 3.314 11.983 1.00 91.88 107 GLY A N 1
ATOM 857 C CA . GLY A 1 107 ? -14.287 3.240 11.904 1.00 91.88 107 GLY A CA 1
ATOM 858 C C . GLY A 1 107 ? -14.838 3.562 10.511 1.00 91.88 107 GLY A C 1
ATOM 859 O O . GLY A 1 107 ? -15.792 2.925 10.072 1.00 91.88 107 GLY A O 1
ATOM 860 N N . LEU A 1 108 ? -14.235 4.522 9.804 1.00 93.38 108 LEU A N 1
ATOM 861 C CA . LEU A 1 108 ? -14.587 4.830 8.414 1.00 93.38 108 LEU A CA 1
ATOM 862 C C . LEU A 1 108 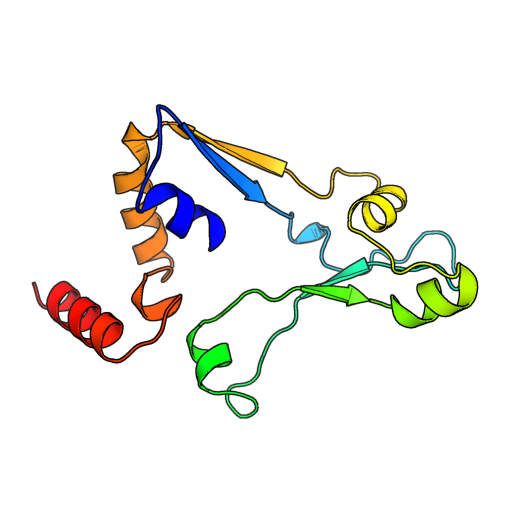? -14.180 3.697 7.466 1.00 93.38 108 LEU A C 1
ATOM 864 O O . LEU A 1 108 ? -14.981 3.281 6.638 1.00 93.38 108 LEU A O 1
ATOM 868 N N . LEU A 1 109 ? -12.969 3.163 7.622 1.00 91.31 109 LEU A N 1
ATOM 869 C CA . LEU A 1 109 ? -12.470 2.053 6.811 1.00 91.31 109 LEU A CA 1
ATOM 870 C C . LEU A 1 109 ? -13.329 0.792 6.979 1.00 91.31 109 LEU A C 1
ATOM 872 O O . LEU A 1 109 ? -13.640 0.148 5.983 1.00 91.31 109 LEU A O 1
ATOM 876 N N . ASP A 1 110 ? -13.776 0.489 8.200 1.00 89.88 110 ASP A N 1
ATOM 877 C CA . ASP A 1 110 ? -14.659 -0.652 8.488 1.00 89.88 110 ASP A CA 1
ATOM 878 C C . ASP A 1 110 ? -15.999 -0.525 7.737 1.00 89.88 110 ASP A C 1
ATOM 880 O O . ASP A 1 110 ? -16.487 -1.497 7.163 1.00 89.88 110 ASP A O 1
ATOM 884 N N . ARG A 1 111 ? -16.561 0.694 7.650 1.00 89.12 111 ARG A N 1
ATOM 885 C CA . ARG A 1 111 ? -17.787 0.977 6.872 1.00 89.12 111 ARG A CA 1
ATOM 886 C C . ARG A 1 111 ? -17.590 0.806 5.366 1.00 89.12 111 ARG A C 1
ATOM 888 O O . ARG A 1 111 ? -18.520 0.390 4.686 1.00 89.12 111 ARG A O 1
ATOM 895 N N . GLU A 1 112 ? -16.384 1.061 4.868 1.00 87.50 112 GLU A N 1
ATOM 896 C CA . GLU A 1 112 ? -15.973 0.777 3.483 1.00 87.50 112 GLU A CA 1
ATOM 897 C C . GLU A 1 112 ? -15.600 -0.708 3.266 1.00 87.50 112 GLU A C 1
ATOM 899 O O . GLU A 1 112 ? -15.087 -1.095 2.215 1.00 87.50 112 GLU A O 1
ATOM 904 N N . GLY A 1 113 ? -15.830 -1.565 4.268 1.00 85.38 113 GLY A N 1
ATOM 905 C CA . GLY A 1 113 ? -15.515 -2.993 4.240 1.00 85.38 113 GLY A CA 1
ATOM 906 C C . GLY A 1 113 ? -14.039 -3.317 4.486 1.00 85.38 113 GLY A C 1
ATOM 907 O O . GLY A 1 113 ? -13.647 -4.479 4.457 1.00 85.38 113 GLY A O 1
ATOM 908 N N . ILE A 1 114 ? -13.188 -2.330 4.757 1.00 87.81 114 ILE A N 1
ATOM 909 C CA . ILE A 1 114 ? -11.759 -2.536 5.006 1.00 87.81 114 ILE A CA 1
ATOM 910 C C . ILE A 1 114 ? -11.553 -2.831 6.492 1.00 87.81 114 ILE A C 1
ATOM 912 O O . ILE A 1 114 ? -11.413 -1.932 7.319 1.00 87.81 114 ILE A O 1
ATOM 916 N N . SER A 1 115 ? -11.496 -4.121 6.813 1.00 87.69 115 SER A N 1
ATOM 917 C CA . SER A 1 115 ? -11.296 -4.632 8.170 1.00 87.69 115 SER A CA 1
ATOM 918 C C . SER A 1 115 ? -10.128 -5.618 8.240 1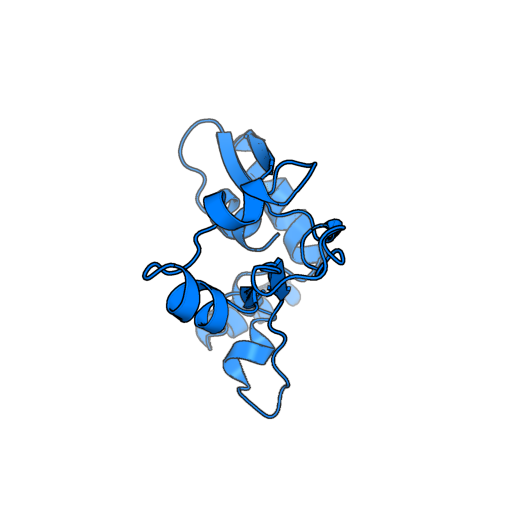.00 87.69 115 SER A C 1
ATOM 920 O O . SER A 1 115 ? -9.689 -6.161 7.223 1.00 87.69 115 SER A O 1
ATOM 922 N N . ARG A 1 116 ? -9.647 -5.924 9.453 1.00 87.06 116 ARG A N 1
ATOM 923 C CA . ARG A 1 116 ? -8.600 -6.940 9.662 1.00 87.06 116 ARG A CA 1
ATOM 924 C C . ARG A 1 116 ? -9.004 -8.317 9.128 1.00 87.06 116 ARG A C 1
ATOM 926 O O . ARG A 1 116 ? -8.166 -9.005 8.555 1.00 87.06 116 ARG A O 1
ATOM 933 N N . ALA A 1 117 ? -10.268 -8.712 9.283 1.00 85.06 117 ALA A N 1
ATOM 934 C CA . ALA A 1 117 ? -10.761 -9.989 8.768 1.00 85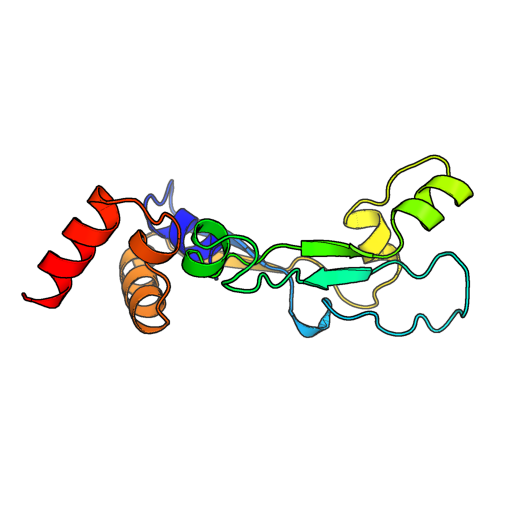.06 117 ALA A CA 1
ATOM 935 C C . ALA A 1 117 ? -10.755 -10.038 7.239 1.00 85.06 117 ALA A C 1
ATOM 937 O O . ALA A 1 117 ? -10.438 -11.080 6.674 1.00 85.06 117 ALA A O 1
ATOM 938 N N . GLN A 1 118 ? -11.033 -8.909 6.578 1.00 84.75 118 GLN A N 1
ATOM 939 C CA . GLN A 1 118 ? -10.888 -8.816 5.131 1.00 84.75 118 GLN A CA 1
ATOM 940 C C . GLN A 1 118 ? -9.408 -8.839 4.732 1.00 84.75 118 GLN A C 1
ATOM 942 O O . GLN A 1 118 ? -9.015 -9.657 3.920 1.00 84.75 118 GLN A O 1
ATOM 947 N N . LEU A 1 119 ? -8.564 -7.983 5.311 1.00 83.81 119 LEU A N 1
ATOM 948 C CA . LEU A 1 119 ? -7.166 -7.843 4.882 1.00 83.81 119 LEU A CA 1
ATOM 949 C C . LEU A 1 119 ? -6.287 -9.046 5.243 1.00 83.81 119 LEU A C 1
ATOM 951 O O . LEU A 1 119 ? -5.300 -9.320 4.567 1.00 83.81 119 LEU A O 1
ATOM 955 N N . THR A 1 120 ? -6.630 -9.757 6.314 1.00 84.56 120 THR A N 1
ATOM 956 C CA . THR A 1 120 ? -5.897 -10.926 6.812 1.00 84.56 120 THR A CA 1
ATOM 957 C C . THR A 1 120 ? -6.889 -12.041 7.159 1.00 84.56 120 THR A C 1
ATOM 959 O O . THR A 1 120 ? -7.222 -12.233 8.334 1.00 84.56 120 THR A O 1
ATOM 962 N N . PRO A 1 121 ? -7.413 -12.759 6.150 1.00 77.25 121 PRO A N 1
ATOM 963 C CA . PRO A 1 121 ? -8.484 -13.727 6.339 1.00 77.25 121 PRO A CA 1
ATOM 964 C C . PRO A 1 121 ? -7.954 -15.004 6.995 1.00 77.25 121 PRO A C 1
ATOM 966 O O . PRO A 1 121 ? -7.599 -15.973 6.337 1.00 77.25 121 PRO A O 1
ATOM 969 N N . SER A 1 122 ? -7.903 -15.007 8.322 1.00 83.00 122 SER A N 1
ATOM 970 C CA . SER A 1 122 ? -7.682 -16.199 9.143 1.00 83.00 122 SER A CA 1
ATOM 971 C C . SER A 1 122 ? -8.957 -16.561 9.901 1.00 83.00 122 SER A C 1
ATOM 973 O O . SER A 1 122 ? -9.817 -15.703 10.122 1.00 83.00 122 SER A O 1
ATOM 975 N N . TYR A 1 123 ? -9.068 -17.818 10.346 1.00 79.25 123 TYR A N 1
ATOM 976 C CA . TYR A 1 123 ? -10.188 -18.261 11.185 1.00 79.25 123 TYR A CA 1
ATOM 977 C C . TYR A 1 123 ? -10.360 -17.376 12.428 1.00 79.25 123 TYR A C 1
ATOM 979 O O . TYR A 1 123 ? -11.472 -16.938 12.720 1.00 79.25 123 TYR A O 1
ATOM 987 N N . ASP A 1 124 ? -9.261 -17.029 13.100 1.00 83.69 124 ASP A N 1
ATOM 988 C CA . ASP A 1 124 ? -9.288 -16.177 14.292 1.00 83.69 124 ASP A CA 1
ATOM 989 C C . ASP A 1 124 ? -9.814 -14.770 13.994 1.00 83.69 124 ASP A C 1
ATOM 991 O O . ASP A 1 124 ? -10.593 -14.209 14.769 1.00 83.69 124 ASP A O 1
ATOM 995 N N . ASN A 1 125 ? -9.401 -14.180 12.869 1.00 82.12 125 ASN A N 1
ATOM 996 C CA . ASN A 1 125 ? -9.842 -12.840 12.492 1.00 82.12 125 ASN A CA 1
ATOM 997 C C . ASN A 1 125 ? -11.312 -12.838 12.054 1.00 82.12 125 ASN A C 1
ATOM 999 O O . ASN A 1 125 ? -12.041 -11.909 12.403 1.00 82.12 125 ASN A O 1
ATOM 1003 N N . ALA A 1 126 ? -11.766 -13.887 11.361 1.00 79.06 126 ALA A N 1
ATOM 1004 C CA . ALA A 1 126 ? -13.172 -14.064 11.003 1.00 79.06 126 ALA A CA 1
ATOM 1005 C C . ALA A 1 126 ? -14.062 -14.221 12.249 1.00 79.06 126 ALA A C 1
ATOM 1007 O O . ALA A 1 126 ? -15.087 -13.548 12.358 1.00 79.06 126 ALA A O 1
ATOM 1008 N N . ALA A 1 127 ? -13.643 -15.034 13.225 1.00 81.06 127 ALA A N 1
ATOM 1009 C CA . ALA A 1 127 ? -14.372 -15.217 14.480 1.00 81.06 127 ALA A CA 1
ATOM 1010 C C . ALA A 1 127 ? -14.490 -13.904 15.273 1.00 81.06 127 ALA A C 1
ATOM 1012 O O . ALA A 1 127 ? -15.580 -13.536 15.714 1.00 81.06 127 ALA A O 1
ATOM 1013 N N . LYS A 1 128 ? -13.391 -13.145 15.395 1.00 84.12 128 LYS A N 1
ATOM 1014 C CA . LYS A 1 128 ? -13.391 -11.827 16.056 1.00 84.12 128 LYS A CA 1
ATOM 1015 C C . LYS A 1 128 ? -14.334 -10.834 15.373 1.00 84.12 128 LYS A C 1
ATOM 1017 O O . LYS A 1 128 ? -15.028 -10.087 16.060 1.00 84.12 128 LYS A O 1
ATOM 1022 N N . ALA A 1 129 ? -14.373 -10.826 14.041 1.00 81.50 129 ALA A N 1
ATOM 1023 C CA . ALA A 1 129 ? -15.274 -9.957 13.288 1.00 81.50 129 ALA A CA 1
ATOM 1024 C C . ALA A 1 129 ? -16.751 -10.338 13.482 1.00 81.50 129 ALA A C 1
ATOM 1026 O O . ALA A 1 129 ? -17.578 -9.450 13.681 1.00 81.50 129 ALA A O 1
ATOM 1027 N N . ALA A 1 130 ? -17.077 -11.635 13.490 1.00 78.19 130 ALA A N 1
ATOM 1028 C CA . ALA A 1 130 ? -18.443 -12.114 13.705 1.00 78.19 130 ALA A CA 1
ATOM 1029 C C . ALA A 1 130 ? -18.993 -11.703 15.082 1.00 78.19 130 ALA A C 1
ATOM 1031 O O . ALA A 1 130 ? -20.114 -11.211 15.171 1.00 78.19 130 ALA A O 1
ATOM 1032 N N . ILE A 1 131 ? -18.178 -11.827 16.136 1.00 81.31 131 ILE A N 1
ATOM 1033 C CA . ILE A 1 131 ? -18.551 -11.417 17.499 1.00 81.31 131 ILE A CA 1
ATOM 1034 C C . ILE A 1 131 ? -18.836 -9.909 17.560 1.00 81.31 131 ILE A C 1
ATOM 1036 O O . ILE A 1 131 ? -19.844 -9.499 18.126 1.00 81.31 131 ILE A O 1
ATOM 1040 N N . LYS A 1 132 ? -17.979 -9.085 16.939 1.00 76.44 132 LYS A N 1
ATOM 1041 C CA . LYS A 1 132 ? -18.134 -7.620 16.903 1.00 76.44 132 LYS A CA 1
ATOM 1042 C C . LYS A 1 132 ? -19.400 -7.173 16.159 1.00 76.44 132 LYS A C 1
ATOM 1044 O O . LYS A 1 132 ? -19.952 -6.133 16.486 1.00 76.44 132 LYS A O 1
ATOM 1049 N N . GLY A 1 133 ? -19.849 -7.926 15.153 1.00 68.56 133 GLY A N 1
ATOM 1050 C CA . GLY A 1 133 ? -21.062 -7.606 14.393 1.00 68.56 133 GLY A CA 1
ATOM 1051 C C . GLY A 1 133 ? -22.375 -7.942 15.110 1.00 68.56 133 GLY A C 1
ATOM 1052 O O . GLY A 1 133 ? -23.431 -7.525 14.645 1.00 68.56 133 GLY A O 1
ATOM 1053 N N . TRP A 1 134 ? -22.326 -8.719 16.198 1.00 59.69 134 TRP A N 1
ATOM 1054 C CA . TRP A 1 134 ? -23.502 -9.144 16.972 1.00 59.69 134 TRP A CA 1
ATOM 1055 C C . TRP A 1 134 ? -23.719 -8.326 18.257 1.00 59.69 134 TRP A C 1
ATOM 1057 O O . TRP A 1 134 ? -24.760 -8.478 18.894 1.00 59.69 134 TRP A O 1
ATOM 1067 N N . SER A 1 135 ? -22.748 -7.491 18.642 1.00 48.81 135 SER A N 1
ATOM 1068 C CA . SER A 1 135 ? -22.812 -6.562 19.783 1.00 48.81 135 SER A CA 1
ATOM 1069 C C . SER A 1 135 ? -23.264 -5.171 19.362 1.00 48.81 135 SER A C 1
ATOM 1071 O O . SER A 1 135 ? -24.064 -4.567 20.105 1.00 48.81 135 SER A O 1
#

Sequence (135 aa):
MVAAFFAAEEPRGEKICVWAIKESILFPRASKEIGFDNIGIHLIKFHERDNHYLFAQKGLFSDIQNSTQYFLGRGKWPDLETVHAFLDEPILTKLTLPSAEAKSLIGLLDREGISRAQLTPSYDNAAKAAIKGWS

pLDDT: mean 81.57, std 11.74, range [43.28, 96.94]

Radius of gyration: 18.51 Å; chains: 1; bounding box: 43×34×50 Å

Foldseek 3Di:
DLQLLVCLVDPDPFKGKDKDFDVVQQDQPPQPDPDLLRKGKHWDDDDCVPPVQCNLLSDTDIDIPSQVSVCVVPVDGDDLVSSCVRDPDDRIDMDMDTSVCSVVVNVVCVVVVNDCCNNPVDPVRVVVVVVVVVD

Secondary structure (DSSP, 8-state):
-HHHHHHHHS--SSEEEEEEE-GGGSS----SS-STT--EEEEE---TTT-HHHHHTT--EEEEETHHHHHHHHSS---HHHHHTT-SS-SEEEEEEEGGGHHHHHHHHHHTT--HHHHS--HHHHHHHHHHHH-